Protein AF-A0AAD6ATY7-F1 (afdb_monomer)

Secondary structure (DSSP, 8-state):
-HHHHHHTHHHHHHHHHHSTTTGGGSPPHHHHHHHHHHHHHHHHHHHHHHHHHT-S---GGGHHHHHHHIIIIISSPP---------

Radius of gyration: 18.55 Å; Cα contacts (8 Å, |Δi|>4): 30; chains: 1; bounding box: 40×28×52 Å

pLDDT: mean 81.25, std 12.77, range [44.28, 94.31]

Organism: NCBI:txid1090488

Sequence (87 aa):
MVERLLEQEKAIAQVLGADKKSRHLVPTWQDIDVLESINKAVSPLKEFTDALSGEAYVSVSYLKPVIHLLNNSLLQPEEGPAPRRSC

Foldseek 3Di:
DLVVCLVCLVVQQVVQCVDPVSNVVNDDPVNSVVSVVVCQLCVVVVVVVVVVVPDPDDDPVVVVVVVVCNVPPRPPPPPDDDPPPDD

Structure (mmCIF, N/CA/C/O backbone):
data_AF-A0AAD6ATY7-F1
#
_entry.id   AF-A0AAD6ATY7-F1
#
loop_
_atom_site.group_PDB
_atom_site.id
_atom_site.type_symbol
_atom_site.label_atom_id
_atom_site.label_alt_id
_atom_site.label_comp_id
_atom_site.label_asym_id
_atom_site.label_entity_id
_atom_site.label_seq_id
_atom_site.pdbx_PDB_ins_code
_atom_site.Cartn_x
_atom_site.Cartn_y
_atom_site.Cartn_z
_atom_site.occupancy
_atom_site.B_iso_or_equiv
_atom_site.auth_seq_id
_atom_site.auth_comp_id
_atom_site.auth_asym_id
_atom_site.auth_atom_id
_atom_site.pdbx_PDB_model_num
ATOM 1 N N . MET A 1 1 ? -4.809 -3.025 -2.361 1.00 81.06 1 MET A N 1
ATOM 2 C CA . MET A 1 1 ? -5.562 -3.699 -1.273 1.00 81.06 1 MET A CA 1
ATOM 3 C C . MET A 1 1 ? -5.772 -2.756 -0.101 1.00 81.06 1 MET A C 1
ATOM 5 O O . MET A 1 1 ? -6.918 -2.601 0.286 1.00 81.06 1 MET A O 1
ATOM 9 N N . VAL A 1 2 ? -4.712 -2.117 0.405 1.00 88.88 2 VAL A N 1
ATOM 10 C CA . VAL A 1 2 ? -4.786 -1.111 1.482 1.00 88.88 2 VAL A CA 1
ATOM 11 C C . VAL A 1 2 ? -5.674 0.077 1.099 1.00 88.88 2 VAL A C 1
ATOM 13 O O . VAL A 1 2 ? -6.593 0.394 1.836 1.00 88.88 2 VAL A O 1
ATOM 16 N N . GLU A 1 3 ? -5.495 0.626 -0.103 1.00 90.50 3 GLU A N 1
ATOM 17 C CA . GLU A 1 3 ? -6.370 1.654 -0.694 1.00 90.50 3 GLU A CA 1
ATOM 18 C C . GLU A 1 3 ? -7.875 1.356 -0.531 1.00 90.50 3 GLU A C 1
ATOM 20 O O . GLU A 1 3 ? -8.606 2.143 0.055 1.00 90.50 3 GLU A O 1
ATOM 25 N N . ARG A 1 4 ? -8.325 0.159 -0.931 1.00 92.00 4 ARG A N 1
ATOM 26 C CA . ARG A 1 4 ? -9.734 -0.258 -0.801 1.00 92.00 4 ARG A CA 1
ATOM 27 C C . ARG A 1 4 ? -10.199 -0.379 0.652 1.00 92.00 4 ARG A C 1
ATOM 29 O O . ARG A 1 4 ? -11.378 -0.212 0.934 1.00 92.00 4 ARG A O 1
ATOM 36 N N . LEU A 1 5 ? -9.292 -0.727 1.564 1.00 91.00 5 LEU A N 1
ATOM 37 C CA . LEU A 1 5 ? -9.596 -0.823 2.991 1.00 91.00 5 LEU A CA 1
ATOM 38 C C . LEU A 1 5 ? -9.859 0.577 3.559 1.00 91.00 5 LEU A C 1
ATOM 40 O O . LEU A 1 5 ? -10.857 0.762 4.247 1.00 91.00 5 LEU A O 1
ATOM 44 N N . LEU A 1 6 ? -9.022 1.554 3.197 1.00 91.94 6 LEU A N 1
ATOM 45 C CA . LEU A 1 6 ? -9.197 2.961 3.568 1.00 91.94 6 LEU A CA 1
ATOM 46 C C . LEU A 1 6 ? -10.503 3.537 2.992 1.00 91.94 6 LEU A C 1
ATOM 48 O O . LEU A 1 6 ? -11.288 4.136 3.719 1.00 91.94 6 LEU A O 1
ATOM 52 N N . GLU A 1 7 ? -10.807 3.274 1.717 1.00 94.31 7 GLU A N 1
ATOM 53 C CA . GLU A 1 7 ? -12.073 3.692 1.086 1.00 94.31 7 GLU A CA 1
ATOM 54 C C . GLU A 1 7 ? -13.315 3.129 1.800 1.00 94.31 7 GLU A C 1
ATOM 56 O O . GLU A 1 7 ? -14.356 3.786 1.881 1.00 94.31 7 GLU A O 1
ATOM 61 N N . GLN A 1 8 ? -13.220 1.897 2.308 1.00 94.25 8 GLN A N 1
ATOM 62 C CA . GLN A 1 8 ? -14.329 1.168 2.925 1.00 94.25 8 GLN A CA 1
ATOM 63 C C . GLN A 1 8 ? -14.301 1.183 4.457 1.00 94.25 8 GLN A C 1
ATOM 65 O O . GLN A 1 8 ? -15.084 0.459 5.076 1.00 94.25 8 GLN A O 1
ATOM 70 N N . GLU A 1 9 ? -13.466 2.016 5.083 1.00 92.00 9 GLU A N 1
ATOM 71 C CA . GLU A 1 9 ? -13.263 2.063 6.538 1.00 92.00 9 GLU A CA 1
ATOM 72 C C . GLU A 1 9 ? -14.590 2.054 7.314 1.00 92.00 9 GLU A C 1
ATOM 74 O O . GLU A 1 9 ? -14.810 1.221 8.192 1.00 92.00 9 GLU A O 1
ATOM 79 N N . LYS A 1 10 ? -15.527 2.933 6.938 1.00 90.62 10 LYS A N 1
ATOM 80 C CA . LYS A 1 10 ? -16.832 3.058 7.608 1.00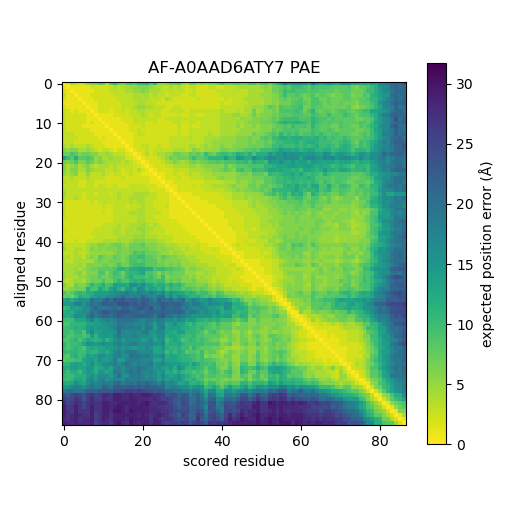 90.62 10 LYS A CA 1
ATOM 81 C C . LYS A 1 10 ? -17.673 1.790 7.498 1.00 90.62 10 LYS A C 1
ATOM 83 O O . LYS A 1 10 ? -18.334 1.413 8.463 1.00 90.62 10 LYS A O 1
ATOM 88 N N . ALA A 1 11 ? -17.659 1.136 6.339 1.00 93.31 11 ALA A N 1
ATOM 89 C CA . ALA A 1 11 ? -18.388 -0.111 6.133 1.00 93.31 11 ALA A CA 1
ATOM 90 C C . ALA A 1 11 ? -17.773 -1.241 6.971 1.00 93.31 11 ALA A C 1
ATOM 92 O O . ALA A 1 11 ? -18.493 -1.996 7.623 1.00 93.31 11 ALA A O 1
ATOM 93 N N . ILE A 1 12 ? -16.441 -1.309 7.023 1.00 92.12 12 ILE A N 1
ATOM 94 C CA . ILE A 1 12 ? -15.701 -2.280 7.835 1.00 92.12 12 ILE A CA 1
ATOM 95 C C . ILE A 1 12 ? -15.991 -2.061 9.324 1.00 92.12 12 ILE A C 1
ATOM 97 O O . ILE A 1 12 ? -16.347 -3.008 10.023 1.00 92.12 12 ILE A O 1
ATOM 101 N N . ALA A 1 13 ? -15.930 -0.818 9.806 1.00 92.44 13 ALA A N 1
ATOM 102 C CA . ALA A 1 13 ? -16.224 -0.478 11.195 1.00 92.44 13 ALA A CA 1
ATOM 103 C C . ALA A 1 13 ? -17.670 -0.823 11.590 1.00 92.44 13 ALA A C 1
ATOM 105 O O . ALA A 1 13 ? -17.905 -1.317 12.692 1.00 92.44 13 ALA A O 1
ATOM 106 N N . GLN A 1 14 ? -18.639 -0.621 10.690 1.00 93.56 14 GLN A N 1
ATOM 107 C CA . GLN A 1 14 ? -20.033 -1.011 10.921 1.00 93.56 14 GLN A CA 1
ATOM 108 C C . GLN A 1 14 ? -20.193 -2.529 11.046 1.00 93.56 14 GLN A C 1
ATOM 110 O O . GLN A 1 14 ? -20.818 -3.000 11.996 1.00 93.56 14 GLN A O 1
ATOM 115 N N . VAL A 1 15 ? -19.609 -3.296 10.120 1.00 94.19 15 VAL A N 1
ATOM 116 C CA . VAL A 1 15 ? -19.700 -4.764 10.126 1.00 94.19 15 VAL A CA 1
ATOM 117 C C . VAL A 1 15 ? -18.997 -5.348 11.352 1.00 94.19 15 VAL A C 1
ATOM 119 O O . VAL A 1 15 ? -19.585 -6.156 12.071 1.00 94.19 15 VAL A O 1
ATOM 122 N N . LEU A 1 16 ? -17.771 -4.903 11.636 1.00 93.62 16 LEU A N 1
ATOM 123 C CA . LEU A 1 16 ? -16.991 -5.397 12.771 1.00 93.62 16 LEU A CA 1
ATOM 124 C C . LEU A 1 16 ? -17.562 -4.940 14.116 1.00 93.62 16 LEU A C 1
ATOM 126 O O . LEU A 1 16 ? -17.469 -5.680 15.094 1.00 93.62 16 LEU A O 1
ATOM 130 N N . GLY A 1 17 ? -18.165 -3.750 14.176 1.00 91.19 17 GLY A N 1
ATOM 131 C CA . GLY A 1 17 ? -18.787 -3.206 15.382 1.00 91.19 17 GLY A CA 1
ATOM 132 C C . GLY A 1 17 ? -20.135 -3.844 15.730 1.00 91.19 17 GLY A C 1
ATOM 133 O O . GLY A 1 17 ? -20.508 -3.862 16.907 1.00 91.19 17 GLY A O 1
ATOM 134 N N . ALA A 1 18 ? -20.850 -4.377 14.735 1.00 93.19 18 ALA A N 1
ATOM 135 C CA . ALA A 1 18 ? -22.130 -5.057 14.925 1.00 93.19 18 ALA A CA 1
ATOM 136 C C . ALA A 1 18 ? -21.980 -6.436 15.593 1.00 93.19 18 ALA A C 1
ATOM 138 O O . ALA A 1 18 ? -22.851 -6.836 16.369 1.00 93.19 18 ALA A O 1
ATOM 139 N N . ASP A 1 19 ? -20.878 -7.151 15.343 1.00 93.88 19 ASP A N 1
ATOM 140 C CA . ASP A 1 19 ? -20.594 -8.431 15.995 1.00 93.88 19 ASP A CA 1
ATOM 141 C C . ASP A 1 19 ? -19.756 -8.258 17.276 1.00 93.88 19 ASP A C 1
ATOM 143 O O . AS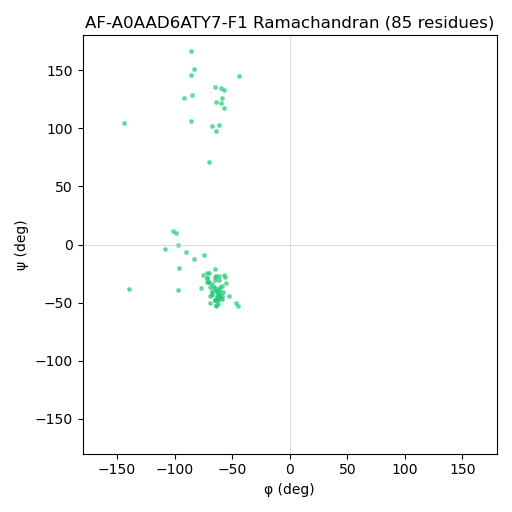P A 1 19 ? -18.666 -7.686 17.291 1.00 93.88 19 ASP A O 1
ATOM 147 N N . LYS A 1 20 ? -20.258 -8.807 18.391 1.00 89.12 20 LYS A N 1
ATOM 148 C CA . LYS A 1 20 ? -19.585 -8.751 19.700 1.00 89.12 20 LYS A CA 1
ATOM 149 C C . LYS A 1 20 ? -18.225 -9.442 19.689 1.00 89.12 20 LYS A C 1
ATOM 151 O O . LYS A 1 20 ? -17.359 -9.036 20.462 1.00 89.12 20 LYS A O 1
ATOM 156 N N . LYS A 1 21 ? -18.041 -10.481 18.867 1.00 92.62 21 LYS A N 1
ATOM 157 C CA . LYS A 1 21 ? -16.766 -11.204 18.804 1.00 92.62 21 LYS A CA 1
ATOM 158 C C . LYS A 1 21 ? -15.729 -10.418 18.015 1.00 92.62 21 LYS A C 1
ATOM 160 O O . LYS A 1 21 ? -14.588 -10.397 18.447 1.00 92.62 21 LYS A O 1
ATOM 165 N N . SER A 1 22 ? -16.108 -9.730 16.939 1.00 90.62 22 SER A N 1
ATOM 166 C CA . SER A 1 22 ? -15.187 -8.938 16.112 1.00 90.62 22 SER A CA 1
ATOM 167 C C . SER A 1 22 ? -15.016 -7.477 16.529 1.00 90.62 22 SER A C 1
ATOM 169 O O . SER A 1 22 ? -14.164 -6.793 15.975 1.00 90.62 22 SER A O 1
ATOM 171 N N . ARG A 1 23 ? -15.784 -6.973 17.502 1.00 90.38 23 ARG A N 1
ATOM 172 C CA . ARG A 1 23 ? -15.756 -5.550 17.891 1.00 90.38 23 ARG A CA 1
ATOM 173 C C . ARG A 1 23 ? -14.377 -5.023 18.302 1.00 90.38 23 ARG A C 1
ATOM 175 O O . ARG A 1 23 ? -14.108 -3.839 18.144 1.00 90.38 23 ARG A O 1
ATOM 182 N N . HIS A 1 24 ? -13.507 -5.889 18.815 1.00 90.50 24 HIS A N 1
ATOM 183 C CA . HIS A 1 24 ? -12.130 -5.540 19.177 1.00 90.50 24 HIS A CA 1
ATOM 184 C C . HIS A 1 24 ? -11.195 -5.365 17.964 1.00 90.50 24 HIS A C 1
ATOM 186 O O . HIS A 1 24 ? -10.066 -4.927 18.141 1.00 90.50 24 HIS A O 1
ATOM 192 N N . LEU A 1 25 ? -11.653 -5.717 16.758 1.00 91.81 25 LEU A N 1
ATOM 193 C CA . LEU A 1 25 ? -10.928 -5.576 15.491 1.00 91.81 25 LEU A CA 1
ATOM 194 C C . LEU A 1 25 ? -11.319 -4.308 14.723 1.00 91.81 25 LEU A C 1
ATOM 196 O O . LEU A 1 25 ? -10.821 -4.093 13.622 1.00 91.81 25 LEU A O 1
ATOM 200 N N . VAL A 1 26 ? -12.249 -3.502 15.248 1.00 92.38 26 VAL A N 1
ATOM 201 C CA . VAL A 1 26 ? -12.611 -2.226 14.623 1.00 92.38 26 VAL A CA 1
ATOM 202 C C . VAL A 1 26 ? -11.350 -1.354 14.569 1.00 92.38 26 VAL A C 1
ATOM 204 O O . VAL A 1 26 ? -10.784 -1.095 15.634 1.00 92.38 26 VAL A O 1
ATOM 207 N N . PRO A 1 27 ? -10.912 -0.913 13.373 1.00 90.06 27 PRO A N 1
ATOM 208 C CA . PRO A 1 27 ? -9.701 -0.119 13.233 1.00 90.06 27 PRO A CA 1
ATOM 209 C C . PRO A 1 27 ? -9.786 1.148 14.077 1.00 90.06 27 PRO A C 1
ATOM 211 O O . PRO A 1 27 ? -10.803 1.848 14.072 1.00 90.06 27 PRO A O 1
ATOM 214 N N . THR A 1 28 ? -8.724 1.435 14.816 1.00 92.50 28 THR A N 1
ATOM 215 C CA . THR A 1 28 ? -8.575 2.702 15.526 1.00 92.50 28 THR A CA 1
ATOM 216 C C . THR A 1 28 ? -7.970 3.754 14.603 1.00 92.50 28 THR A C 1
ATOM 218 O O . THR A 1 28 ? -7.403 3.430 13.563 1.00 92.50 28 THR A O 1
ATOM 221 N N . TRP A 1 29 ? -8.031 5.025 15.004 1.00 90.62 29 TRP A N 1
ATOM 222 C CA . TRP A 1 29 ? -7.411 6.112 14.240 1.00 90.62 29 TRP A CA 1
ATOM 223 C C . TRP A 1 29 ? -5.907 5.879 13.993 1.00 90.62 29 TRP A C 1
ATOM 225 O O . TRP A 1 29 ? -5.412 6.208 12.925 1.00 90.62 29 TRP A O 1
ATOM 235 N N . GLN A 1 30 ? -5.197 5.240 14.933 1.00 92.31 30 GLN A N 1
ATOM 236 C CA . GLN A 1 30 ? -3.775 4.910 14.775 1.00 92.31 30 GLN A CA 1
ATOM 237 C C . GLN A 1 30 ? -3.554 3.864 13.686 1.00 9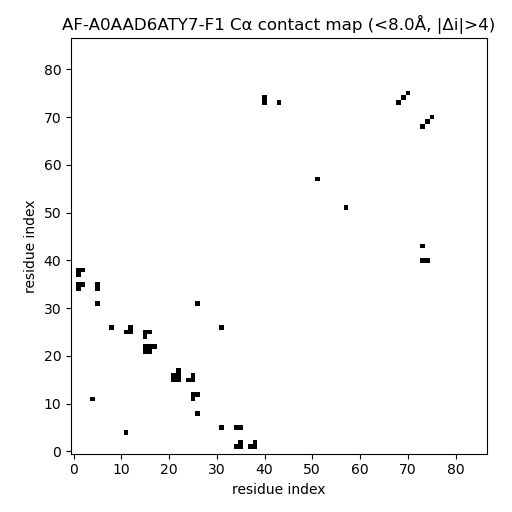2.31 30 GLN A C 1
ATOM 239 O O . GLN A 1 30 ? -2.610 3.969 12.907 1.00 92.31 30 GLN A O 1
ATOM 244 N N . ASP A 1 31 ? -4.431 2.860 13.625 1.00 90.94 31 ASP A N 1
ATOM 245 C CA . ASP A 1 31 ? -4.360 1.828 12.595 1.00 90.94 31 ASP A CA 1
ATOM 246 C C . ASP A 1 31 ? -4.589 2.445 11.209 1.00 90.94 31 ASP A C 1
ATOM 248 O O . ASP A 1 31 ? -3.887 2.099 10.260 1.00 90.94 31 ASP A O 1
ATOM 252 N N . ILE A 1 32 ? -5.525 3.396 11.101 1.00 92.00 32 ILE A N 1
ATOM 253 C CA . ILE A 1 32 ? -5.808 4.123 9.857 1.00 92.00 32 ILE A CA 1
ATOM 254 C C . ILE A 1 32 ? -4.613 4.980 9.427 1.00 92.00 32 ILE A C 1
ATOM 256 O O . ILE A 1 32 ? -4.168 4.833 8.291 1.00 92.00 32 ILE A O 1
ATOM 260 N N . ASP A 1 33 ? -4.016 5.764 10.329 1.00 91.94 33 ASP A N 1
ATOM 261 C CA . ASP A 1 33 ? -2.824 6.579 10.030 1.00 91.94 33 ASP A CA 1
ATOM 262 C C . ASP A 1 33 ? -1.643 5.724 9.524 1.00 91.94 33 ASP A C 1
ATOM 264 O O . ASP A 1 33 ? -0.923 6.083 8.581 1.00 91.94 33 ASP A O 1
ATOM 268 N N . VAL 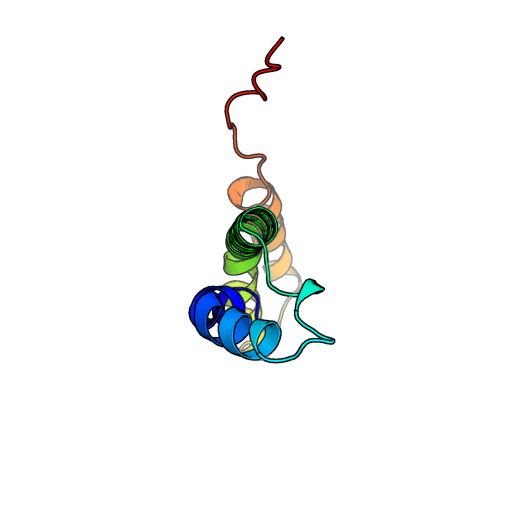A 1 34 ? -1.437 4.549 10.132 1.00 92.38 34 VAL A N 1
ATOM 269 C CA . VAL A 1 34 ? -0.402 3.599 9.698 1.00 92.38 34 VAL A CA 1
ATOM 270 C C . VAL A 1 34 ? -0.737 3.025 8.321 1.00 92.38 34 VAL A C 1
ATOM 272 O O . VAL A 1 34 ? 0.143 2.942 7.461 1.00 92.38 34 VAL A O 1
ATOM 275 N N . LEU A 1 35 ? -1.994 2.649 8.077 1.00 92.62 35 LEU A N 1
ATOM 276 C CA . LEU A 1 35 ? -2.433 2.130 6.781 1.00 92.62 35 LEU A CA 1
ATOM 277 C C . LEU A 1 35 ? -2.331 3.184 5.672 1.00 92.62 35 LEU A C 1
ATOM 279 O O . LEU A 1 35 ? -1.918 2.841 4.566 1.00 92.62 35 LEU A O 1
ATOM 283 N N . GLU A 1 36 ? -2.628 4.453 5.952 1.00 91.38 36 GLU A N 1
ATOM 284 C CA . GLU A 1 36 ? -2.413 5.563 5.017 1.00 91.38 36 GLU A CA 1
ATOM 285 C C . GLU A 1 36 ? -0.933 5.729 4.670 1.00 91.38 36 GLU A C 1
ATOM 287 O O . GLU A 1 36 ? -0.576 5.822 3.492 1.00 91.38 36 GLU A O 1
ATOM 292 N N . SER A 1 37 ? -0.060 5.674 5.677 1.00 90.00 37 SER A N 1
ATOM 293 C CA . SER A 1 37 ? 1.393 5.753 5.489 1.00 90.00 37 SER A CA 1
ATOM 294 C C . SER A 1 37 ? 1.920 4.597 4.631 1.00 90.00 37 SER A C 1
ATOM 296 O O . SER A 1 37 ? 2.696 4.807 3.695 1.00 90.00 37 SER A O 1
ATOM 298 N N . ILE A 1 38 ? 1.452 3.371 4.892 1.00 88.94 38 ILE A N 1
ATOM 299 C CA . ILE A 1 38 ? 1.781 2.187 4.085 1.00 88.94 38 ILE A CA 1
ATOM 300 C C . ILE A 1 38 ? 1.259 2.354 2.657 1.00 88.94 38 ILE A C 1
ATOM 302 O O . ILE A 1 38 ? 1.982 2.066 1.703 1.00 88.94 38 ILE A O 1
ATOM 306 N N . ASN A 1 39 ? 0.022 2.826 2.487 1.00 90.44 39 ASN A N 1
ATOM 307 C CA . ASN A 1 39 ? -0.556 3.031 1.165 1.00 90.44 39 ASN A CA 1
ATOM 308 C C . ASN A 1 39 ? 0.252 4.063 0.372 1.00 90.44 39 ASN A C 1
ATOM 310 O O . ASN A 1 39 ? 0.592 3.804 -0.775 1.00 90.44 39 ASN A O 1
ATOM 314 N N . LYS A 1 40 ? 0.646 5.181 0.992 1.00 85.94 40 LYS A N 1
ATOM 315 C CA . LYS A 1 40 ? 1.489 6.207 0.360 1.00 85.94 40 LYS A CA 1
ATOM 316 C C . LYS A 1 40 ? 2.834 5.635 -0.101 1.00 85.94 40 LYS A C 1
ATOM 318 O O . LYS A 1 40 ? 3.243 5.895 -1.230 1.00 85.94 40 LYS A O 1
ATOM 323 N N . ALA A 1 41 ? 3.489 4.825 0.731 1.00 83.75 41 ALA A N 1
ATOM 324 C CA . ALA A 1 41 ? 4.777 4.216 0.393 1.00 83.75 41 ALA A CA 1
ATOM 325 C C . ALA A 1 41 ? 4.672 3.154 -0.719 1.00 83.75 41 ALA A C 1
ATOM 327 O O . ALA A 1 41 ? 5.569 3.028 -1.552 1.00 83.75 41 ALA A O 1
ATOM 328 N N . VAL A 1 42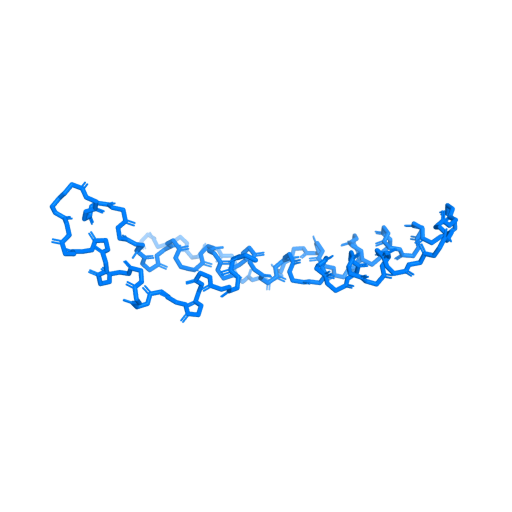 ? 3.583 2.378 -0.741 1.00 84.00 42 VAL A N 1
ATOM 329 C CA . VAL A 1 42 ? 3.432 1.215 -1.634 1.00 84.00 42 VAL A CA 1
ATOM 330 C C . VAL A 1 42 ? 2.654 1.542 -2.918 1.00 84.00 42 VAL A C 1
ATOM 332 O O . VAL A 1 42 ? 2.810 0.837 -3.913 1.00 84.00 42 VAL A O 1
ATOM 335 N N . SE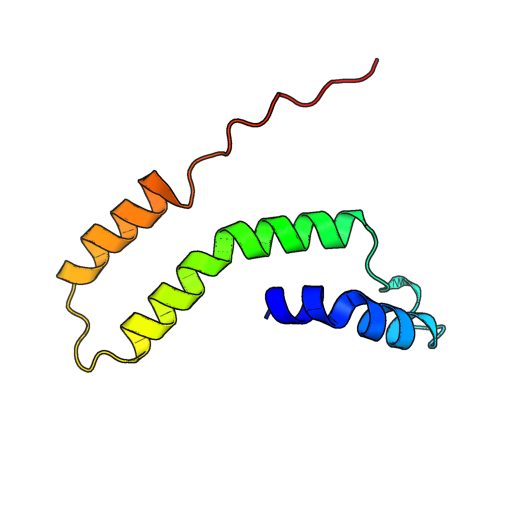R A 1 43 ? 1.862 2.616 -2.965 1.00 84.25 43 SER A N 1
ATOM 336 C CA . SER A 1 43 ? 1.097 3.012 -4.161 1.00 84.25 43 SER A CA 1
ATOM 337 C C . SER A 1 43 ? 1.950 3.142 -5.434 1.00 84.25 43 SER A C 1
ATOM 339 O O . SER A 1 43 ? 1.561 2.574 -6.452 1.00 84.25 43 SER A O 1
ATOM 341 N N . PRO A 1 44 ? 3.146 3.759 -5.413 1.00 81.12 44 PRO A N 1
ATOM 342 C CA . PRO A 1 44 ? 3.993 3.855 -6.607 1.00 81.12 44 PRO A CA 1
ATOM 343 C C . PR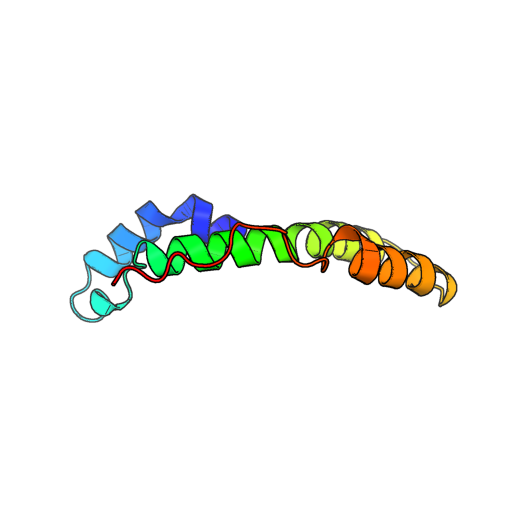O A 1 44 ? 4.489 2.492 -7.130 1.00 81.12 44 PRO A C 1
ATOM 345 O O . PRO A 1 44 ? 4.717 2.319 -8.326 1.00 81.12 44 PRO A O 1
ATOM 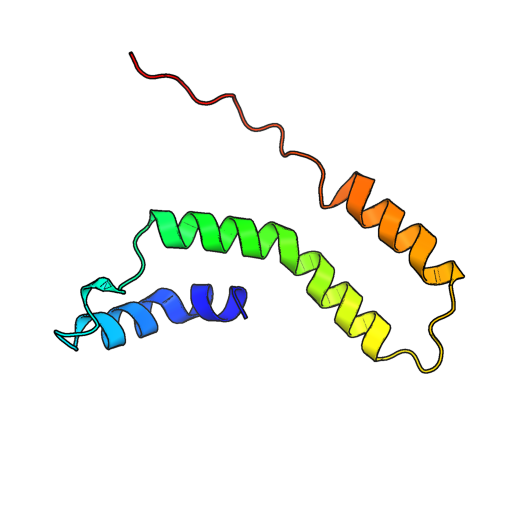348 N N . LEU A 1 45 ? 4.612 1.486 -6.253 1.00 80.50 45 LEU A N 1
ATOM 349 C CA . LEU A 1 45 ? 4.968 0.114 -6.644 1.00 80.50 45 LEU A CA 1
ATOM 350 C C . LEU A 1 45 ? 3.831 -0.604 -7.374 1.00 80.50 45 LEU A C 1
ATOM 352 O O . LEU A 1 45 ? 4.095 -1.493 -8.185 1.00 80.50 45 LEU A O 1
ATOM 356 N N . LYS A 1 46 ? 2.575 -0.246 -7.083 1.00 81.19 46 LYS A N 1
ATOM 357 C CA . LYS A 1 46 ? 1.390 -0.824 -7.730 1.00 81.19 46 LYS A CA 1
ATOM 358 C C . LYS A 1 46 ? 1.387 -0.491 -9.220 1.00 81.19 46 LYS A C 1
ATOM 360 O O . LYS A 1 46 ? 1.324 -1.409 -10.028 1.00 81.19 46 LYS A O 1
ATOM 365 N N . GLU A 1 47 ? 1.509 0.789 -9.567 1.00 78.50 47 GLU A N 1
ATOM 366 C CA . GLU A 1 47 ? 1.541 1.255 -10.964 1.00 78.50 47 GLU A CA 1
ATOM 367 C C . GLU A 1 47 ? 2.723 0.660 -11.732 1.00 78.50 47 GLU A C 1
ATOM 369 O O . GLU A 1 47 ? 2.581 0.202 -12.863 1.00 78.50 47 GLU A O 1
ATOM 374 N N . PHE A 1 48 ? 3.885 0.594 -11.084 1.00 76.94 48 PHE A N 1
ATOM 375 C CA . PHE A 1 48 ? 5.067 -0.029 -11.662 1.00 76.94 48 PHE A CA 1
ATOM 376 C C . PHE A 1 48 ? 4.872 -1.525 -11.957 1.00 76.94 48 PHE A C 1
ATOM 378 O O . PHE A 1 48 ? 5.216 -1.998 -13.040 1.00 76.94 48 PHE A O 1
ATOM 385 N N . THR A 1 49 ? 4.338 -2.277 -10.991 1.00 79.44 49 THR A N 1
ATOM 386 C CA . THR A 1 49 ? 4.123 -3.723 -11.146 1.00 79.44 49 THR A CA 1
ATOM 387 C C . THR A 1 49 ? 3.076 -4.009 -12.218 1.00 79.44 49 THR A C 1
ATOM 389 O O . THR A 1 49 ? 3.234 -4.961 -12.975 1.00 79.44 49 THR A O 1
ATOM 392 N N . ASP A 1 50 ? 2.042 -3.172 -12.314 1.00 83.50 50 ASP A N 1
ATOM 393 C CA . ASP A 1 50 ? 1.022 -3.258 -13.361 1.00 83.50 50 ASP A CA 1
ATOM 394 C C . ASP A 1 50 ? 1.631 -3.020 -14.752 1.00 83.50 50 ASP A C 1
ATOM 396 O O . ASP A 1 50 ? 1.454 -3.838 -15.655 1.00 83.50 50 ASP A O 1
ATOM 400 N N . ALA A 1 51 ? 2.463 -1.979 -14.891 1.00 81.06 51 ALA A N 1
ATOM 401 C CA . ALA A 1 51 ? 3.186 -1.695 -16.128 1.00 81.06 51 ALA A CA 1
ATOM 402 C C . ALA A 1 51 ? 4.117 -2.850 -16.539 1.00 81.06 51 ALA A C 1
ATOM 404 O O . ALA A 1 51 ? 4.092 -3.275 -17.691 1.00 81.06 51 ALA A O 1
ATOM 405 N N . LEU A 1 52 ? 4.895 -3.414 -15.605 1.00 78.25 52 LEU A N 1
ATOM 406 C CA . LEU A 1 52 ? 5.749 -4.572 -15.899 1.00 78.25 52 LEU A CA 1
ATOM 407 C C . LEU A 1 52 ? 4.962 -5.844 -16.207 1.00 78.25 52 LEU A C 1
ATOM 409 O O . LEU A 1 52 ? 5.417 -6.658 -17.007 1.00 78.25 52 LEU A O 1
ATOM 413 N N . SER A 1 53 ? 3.808 -6.038 -15.572 1.00 81.75 53 SER A N 1
ATOM 414 C CA . SER A 1 53 ? 2.973 -7.213 -15.815 1.00 81.75 53 SER A CA 1
ATOM 415 C C . SER A 1 53 ? 2.414 -7.248 -17.242 1.00 81.75 53 SER A C 1
ATOM 417 O O . SER A 1 53 ? 2.028 -8.324 -17.699 1.00 81.75 53 SER A O 1
ATOM 419 N N . GLY A 1 54 ? 2.345 -6.105 -17.931 1.00 80.50 54 GLY A N 1
ATOM 420 C CA . GLY A 1 54 ? 1.916 -6.010 -19.328 1.00 80.50 54 GLY A CA 1
ATOM 421 C C . GLY A 1 54 ? 3.016 -6.296 -20.356 1.00 80.50 54 GLY A C 1
ATOM 422 O O . GLY A 1 54 ? 2.712 -6.479 -21.534 1.00 80.50 54 GLY A O 1
ATOM 423 N N . GLU A 1 55 ? 4.282 -6.354 -19.939 1.00 80.06 55 GLU A N 1
ATOM 424 C CA . GLU A 1 55 ? 5.416 -6.507 -20.850 1.00 80.06 55 GLU A CA 1
ATOM 425 C C . GLU A 1 55 ? 5.684 -7.979 -21.191 1.00 80.06 55 GLU A C 1
ATOM 427 O O . GLU A 1 55 ? 5.854 -8.830 -20.318 1.00 80.06 55 GLU A O 1
ATOM 432 N N . ALA A 1 56 ? 5.788 -8.286 -22.487 1.00 76.69 56 ALA A N 1
ATOM 433 C CA . ALA A 1 56 ? 6.050 -9.648 -22.965 1.00 76.69 56 ALA A CA 1
ATOM 434 C C . ALA A 1 56 ? 7.484 -10.131 -22.663 1.00 76.69 56 ALA A C 1
ATOM 436 O O . ALA A 1 56 ? 7.728 -11.335 -22.575 1.00 76.69 56 ALA A O 1
ATOM 437 N N . TYR A 1 57 ? 8.433 -9.200 -22.504 1.00 72.00 57 TYR A N 1
ATOM 438 C CA . TYR A 1 57 ? 9.838 -9.484 -22.214 1.00 72.00 57 TYR A CA 1
ATOM 439 C C . TYR A 1 57 ? 10.423 -8.425 -21.277 1.00 72.00 57 TYR A C 1
ATOM 441 O O . TYR A 1 57 ? 10.778 -7.328 -21.700 1.00 72.00 57 TYR A O 1
ATOM 449 N N . VAL A 1 58 ? 10.597 -8.774 -20.003 1.00 69.19 58 VAL A N 1
ATOM 450 C CA . VAL A 1 58 ? 11.282 -7.908 -19.034 1.00 69.19 58 VAL A CA 1
ATOM 451 C C . VAL A 1 58 ? 12.790 -8.158 -19.125 1.00 69.19 58 VAL A C 1
ATOM 453 O O . VAL A 1 58 ? 13.283 -9.194 -18.677 1.00 69.19 58 VAL A O 1
ATOM 456 N N . SER A 1 59 ? 13.552 -7.232 -19.717 1.00 74.56 59 SER A N 1
ATOM 457 C CA . SER A 1 59 ? 15.020 -7.319 -19.717 1.00 74.56 59 SER A CA 1
ATOM 458 C C . SER A 1 59 ? 15.629 -6.765 -18.423 1.00 74.56 59 SER A C 1
ATOM 460 O O . SER A 1 59 ? 15.112 -5.841 -17.797 1.00 74.56 59 SER A O 1
ATOM 462 N N . VAL A 1 60 ? 16.797 -7.288 -18.033 1.00 73.69 60 VAL A N 1
ATOM 463 C CA . VAL A 1 60 ? 17.514 -6.882 -16.804 1.00 73.69 60 VAL A CA 1
ATOM 464 C C . VAL A 1 60 ? 17.825 -5.375 -16.773 1.00 73.69 60 VAL A C 1
ATOM 466 O O . VAL A 1 60 ? 17.908 -4.772 -15.706 1.00 73.69 6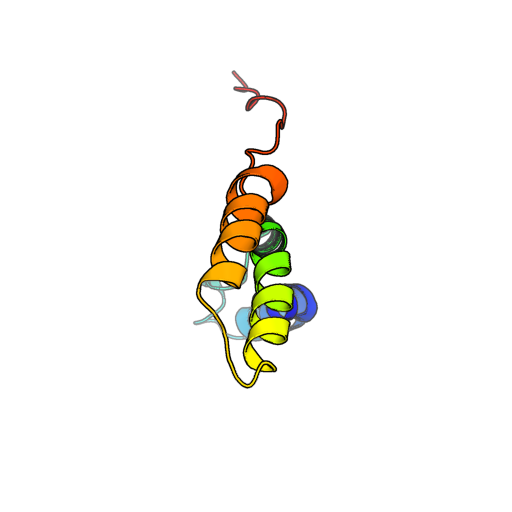0 VAL A O 1
ATOM 469 N N . SER A 1 61 ? 17.941 -4.734 -17.938 1.00 77.88 61 SER A N 1
ATOM 470 C CA . SER A 1 61 ? 18.153 -3.288 -18.060 1.00 77.88 61 SER A CA 1
ATOM 471 C C . SER A 1 61 ? 17.017 -2.439 -17.477 1.00 77.88 61 SER A C 1
ATOM 473 O O . SER A 1 61 ? 17.302 -1.336 -17.016 1.00 77.88 61 SER A O 1
ATOM 475 N N . TYR A 1 62 ? 15.776 -2.939 -17.425 1.00 75.19 62 TYR A N 1
ATOM 476 C CA . TYR A 1 62 ? 14.642 -2.217 -16.829 1.00 75.19 62 TYR A CA 1
ATOM 477 C C . TYR A 1 62 ? 14.726 -2.138 -15.303 1.00 75.19 62 TYR A C 1
ATOM 479 O O . TYR A 1 62 ? 14.211 -1.200 -14.707 1.00 75.19 62 TYR A O 1
ATOM 487 N N . LEU A 1 63 ? 15.433 -3.064 -14.651 1.00 78.06 63 LEU A N 1
ATOM 488 C CA . LEU A 1 63 ? 15.544 -3.087 -13.190 1.00 78.06 63 LEU A CA 1
ATOM 489 C C . LEU A 1 63 ? 16.417 -1.949 -12.646 1.00 78.06 63 LEU A C 1
ATOM 491 O O . LEU A 1 63 ? 16.203 -1.474 -11.533 1.00 78.06 63 LEU A O 1
ATOM 495 N N . LYS A 1 64 ? 17.401 -1.480 -13.422 1.00 80.06 64 LYS A N 1
ATOM 496 C CA . LYS A 1 64 ? 18.332 -0.428 -12.991 1.00 80.06 64 LYS A CA 1
ATOM 497 C C . LYS A 1 64 ? 17.649 0.927 -12.727 1.00 80.06 64 LYS A C 1
ATOM 499 O O . LYS A 1 64 ? 17.852 1.459 -11.635 1.00 80.06 64 LYS A O 1
ATOM 504 N N . PRO A 1 65 ? 16.850 1.497 -13.651 1.00 79.69 65 PRO A N 1
ATOM 505 C CA . PRO A 1 65 ? 16.109 2.728 -13.369 1.00 79.69 65 PRO A CA 1
ATOM 506 C C . PRO A 1 65 ? 15.057 2.542 -12.265 1.00 79.69 65 PRO A C 1
ATOM 508 O O . PRO A 1 65 ? 14.794 3.477 -11.518 1.00 79.69 65 PRO A O 1
ATOM 511 N N . VAL A 1 66 ? 14.520 1.332 -12.093 1.00 76.81 66 VAL A N 1
ATOM 512 C CA . VAL A 1 66 ? 13.533 1.014 -11.047 1.00 76.81 66 VAL A CA 1
ATOM 513 C C . VAL A 1 66 ? 14.152 1.053 -9.656 1.00 76.81 66 VAL A C 1
ATOM 515 O O . VAL A 1 66 ? 13.644 1.734 -8.770 1.00 76.81 66 VAL A O 1
ATOM 518 N N . ILE A 1 67 ? 15.283 0.370 -9.465 1.00 78.12 67 ILE A N 1
ATOM 519 C CA . ILE A 1 67 ? 16.029 0.411 -8.199 1.00 78.12 67 ILE A CA 1
ATOM 520 C C . ILE A 1 67 ? 16.472 1.848 -7.896 1.00 78.12 67 ILE A C 1
ATOM 522 O O . ILE A 1 67 ? 16.443 2.278 -6.745 1.00 78.12 67 ILE A O 1
ATOM 526 N N . HIS A 1 68 ? 16.845 2.609 -8.929 1.00 82.94 68 HIS A N 1
ATOM 527 C CA . HIS A 1 68 ? 17.191 4.019 -8.779 1.00 82.94 68 HIS A CA 1
ATOM 528 C C . HIS A 1 68 ? 16.000 4.861 -8.287 1.00 82.94 68 HIS A C 1
ATOM 530 O O . HIS A 1 68 ? 16.162 5.623 -7.339 1.00 82.94 68 HIS A O 1
ATOM 536 N N . LEU A 1 69 ? 14.810 4.695 -8.874 1.00 79.56 69 LEU A N 1
ATOM 537 C CA . LEU A 1 69 ? 13.587 5.395 -8.461 1.00 79.56 69 LEU A CA 1
ATOM 538 C C . LEU A 1 69 ? 13.176 5.041 -7.021 1.00 79.56 69 LEU A C 1
ATOM 540 O O . LEU A 1 69 ? 12.825 5.922 -6.235 1.00 79.56 69 LEU A O 1
ATOM 544 N N . LEU A 1 70 ? 13.263 3.759 -6.654 1.00 78.62 70 LEU A N 1
ATOM 545 C CA . LEU A 1 70 ? 12.922 3.296 -5.309 1.00 78.62 70 LEU A CA 1
ATOM 546 C C . LEU A 1 70 ? 13.821 3.926 -4.250 1.00 78.62 70 LEU A C 1
ATOM 548 O O . LEU A 1 70 ? 13.323 4.523 -3.301 1.00 78.62 70 LEU A O 1
ATOM 552 N N . ASN A 1 71 ? 15.136 3.847 -4.444 1.00 79.25 71 ASN A N 1
ATOM 553 C CA . ASN A 1 71 ? 16.098 4.330 -3.458 1.00 79.25 71 ASN A CA 1
ATOM 554 C C . ASN A 1 71 ? 16.140 5.861 -3.360 1.00 79.25 71 ASN A C 1
ATOM 556 O O . ASN A 1 71 ? 16.403 6.393 -2.285 1.00 79.25 71 ASN A O 1
ATOM 560 N N . ASN A 1 72 ? 15.894 6.571 -4.466 1.00 80.31 72 ASN A N 1
ATOM 561 C CA . ASN A 1 72 ? 16.147 8.012 -4.543 1.00 80.31 72 ASN A CA 1
ATOM 562 C C . ASN A 1 72 ? 14.889 8.878 -4.570 1.00 80.31 72 ASN A C 1
ATOM 564 O O . ASN A 1 72 ? 15.006 10.098 -4.615 1.00 80.31 72 ASN A O 1
ATOM 568 N N . SER A 1 73 ? 13.695 8.294 -4.595 1.00 71.94 73 SER A N 1
ATOM 569 C CA . SER A 1 73 ? 12.461 9.085 -4.653 1.00 71.94 73 SER A CA 1
ATOM 570 C C . SER A 1 73 ? 11.354 8.524 -3.773 1.00 71.94 73 SER A C 1
ATOM 572 O O . SER A 1 73 ? 10.642 9.300 -3.152 1.00 71.94 73 SER A O 1
ATOM 574 N N . LEU A 1 74 ? 11.214 7.197 -3.689 1.00 73.31 74 LEU A N 1
ATOM 575 C CA . LEU A 1 74 ? 10.079 6.569 -3.001 1.00 73.31 74 LEU A CA 1
ATOM 576 C C . LEU A 1 74 ? 10.378 6.151 -1.557 1.00 73.31 74 LEU A C 1
ATOM 578 O O . LEU A 1 74 ? 9.521 6.286 -0.692 1.00 73.31 74 LEU A O 1
ATOM 582 N N . LEU A 1 75 ? 11.582 5.636 -1.296 1.00 74.75 75 LEU A N 1
ATOM 583 C CA . LEU A 1 75 ? 12.010 5.150 0.022 1.00 74.75 75 LEU A CA 1
ATOM 584 C C . LEU A 1 75 ? 12.852 6.176 0.789 1.00 74.75 75 LEU A C 1
ATOM 586 O O . LEU A 1 75 ? 13.467 5.831 1.801 1.00 74.75 75 LEU A O 1
ATOM 590 N N . GLN A 1 76 ? 12.925 7.420 0.307 1.00 78.00 76 GLN A N 1
ATOM 591 C CA . GLN A 1 76 ? 13.606 8.460 1.063 1.00 78.00 76 GLN A CA 1
ATOM 592 C C . GLN A 1 76 ? 12.850 8.709 2.372 1.00 78.00 76 GLN A C 1
ATOM 594 O O . GLN A 1 76 ? 11.619 8.776 2.362 1.00 78.00 76 GLN A O 1
ATOM 599 N N . PRO A 1 77 ? 13.560 8.829 3.506 1.00 70.69 77 PRO A N 1
ATOM 600 C CA . PRO A 1 77 ? 12.919 9.204 4.752 1.00 70.69 77 PRO A CA 1
ATOM 601 C C . PRO A 1 77 ? 12.257 10.570 4.564 1.00 70.69 77 PRO A C 1
ATOM 603 O O . PRO A 1 77 ? 12.916 11.521 4.148 1.00 70.69 77 PRO A O 1
ATOM 606 N N . GLU A 1 78 ? 10.959 10.674 4.855 1.00 66.69 78 GLU A N 1
ATOM 607 C CA . GLU A 1 78 ? 10.320 11.987 4.890 1.00 66.69 78 GLU A CA 1
ATOM 608 C C . GLU A 1 78 ? 10.966 12.801 6.019 1.00 66.69 78 GLU A C 1
ATOM 610 O O . GLU A 1 78 ? 10.981 12.370 7.175 1.00 66.69 78 GLU A O 1
ATOM 615 N N . GLU A 1 79 ? 11.516 13.973 5.689 1.00 59.12 79 GLU A N 1
ATOM 616 C CA . GLU A 1 79 ? 12.003 14.949 6.668 1.00 59.12 79 GLU A CA 1
ATOM 617 C C . GLU A 1 79 ? 10.804 15.581 7.401 1.00 59.12 79 GLU A C 1
ATOM 619 O O . GLU A 1 79 ? 10.421 16.727 7.182 1.00 59.12 79 GLU A O 1
ATOM 624 N N . GLY A 1 80 ? 10.157 14.795 8.261 1.00 54.06 80 GLY A N 1
ATOM 625 C CA . GLY A 1 80 ? 9.158 15.265 9.215 1.00 54.06 80 GLY A CA 1
ATOM 626 C C . GLY A 1 80 ? 9.828 15.754 10.505 1.00 54.06 80 GLY A C 1
ATOM 627 O O . GLY A 1 80 ? 10.850 15.195 10.915 1.00 54.06 80 GLY A O 1
ATOM 628 N N . PRO A 1 81 ? 9.287 16.789 11.177 1.00 49.97 81 PRO A N 1
ATOM 629 C CA . PRO A 1 81 ? 9.887 17.319 12.395 1.00 49.97 81 PRO A CA 1
ATOM 630 C C . PRO A 1 81 ? 9.969 16.228 13.468 1.00 49.97 81 PRO A C 1
ATOM 632 O O . PRO A 1 81 ? 9.005 15.500 13.706 1.00 49.97 81 PRO A O 1
ATOM 635 N N . ALA A 1 82 ? 11.136 16.146 14.114 1.00 51.94 82 ALA A N 1
ATOM 636 C CA . ALA A 1 82 ? 11.444 15.209 15.189 1.00 51.94 82 ALA A CA 1
ATOM 637 C C . ALA A 1 82 ? 10.293 15.097 16.210 1.00 51.94 82 ALA A C 1
ATOM 639 O O . ALA A 1 82 ? 9.650 16.109 16.516 1.00 51.94 82 ALA A O 1
ATOM 640 N N . PRO A 1 83 ? 10.051 13.902 16.787 1.00 45.28 83 PRO A N 1
ATOM 641 C CA . PRO A 1 83 ? 8.984 13.719 17.757 1.00 45.28 83 PRO A CA 1
ATOM 642 C C . PRO A 1 83 ? 9.210 14.693 18.910 1.00 45.28 83 PRO A C 1
ATOM 644 O O . PRO A 1 83 ? 10.231 14.628 19.603 1.00 45.28 83 PRO A O 1
ATOM 647 N N . ARG A 1 84 ? 8.265 15.621 19.112 1.00 48.06 84 ARG A N 1
ATOM 648 C CA . ARG A 1 84 ? 8.234 16.431 20.328 1.00 48.06 84 ARG A CA 1
ATOM 649 C C . ARG A 1 84 ? 8.062 15.454 21.481 1.00 48.06 84 ARG A C 1
ATOM 651 O O . ARG A 1 84 ? 6.973 14.941 21.707 1.00 48.06 84 ARG A O 1
ATOM 658 N N . ARG A 1 85 ? 9.156 15.182 22.190 1.00 50.31 85 ARG A N 1
ATOM 659 C CA . ARG A 1 85 ? 9.101 14.610 23.530 1.00 50.31 85 ARG A CA 1
ATOM 660 C C . ARG A 1 85 ? 8.407 15.652 24.399 1.00 50.31 85 ARG A C 1
ATOM 662 O O . ARG A 1 85 ? 9.021 16.640 24.789 1.00 50.31 85 ARG A O 1
ATOM 669 N N . SER A 1 86 ? 7.113 15.473 24.611 1.00 48.94 86 SER A N 1
ATOM 670 C CA . SER A 1 86 ? 6.375 16.131 25.677 1.00 48.94 86 SER A CA 1
ATOM 671 C C . SER A 1 86 ? 6.879 15.561 27.005 1.00 48.94 86 SER A C 1
ATOM 673 O O . SER A 1 86 ? 6.543 14.434 27.365 1.00 48.94 86 SER A O 1
ATOM 675 N N . CYS A 1 87 ? 7.735 16.327 27.680 1.00 44.28 87 CYS A N 1
ATOM 676 C CA . CYS A 1 87 ? 7.813 16.331 29.138 1.00 44.28 87 CYS A CA 1
ATOM 677 C C . CYS A 1 87 ? 6.883 17.430 29.652 1.00 44.28 87 CYS A C 1
ATOM 679 O O . CYS A 1 87 ? 6.831 18.492 28.985 1.00 44.28 87 CYS A O 1
#

Solvent-accessible surface area (backbone atoms only — not comparable to full-atom values): 5381 Å² total; per-residue (Å²): 111,60,61,61,48,64,77,37,41,70,60,50,37,52,58,26,55,70,36,84,86,42,38,86,67,38,78,49,74,67,55,50,56,51,46,50,53,50,35,65,62,46,50,67,53,50,59,51,51,55,57,57,71,72,50,95,73,86,57,78,75,62,51,56,63,49,55,48,46,41,64,71,67,58,66,51,80,77,92,64,84,74,82,81,79,83,126

Mean predicted aligned error: 9.46 Å